Protein AF-X0RIQ5-F1 (afdb_monomer)

InterPro domains:
  IPR039564 Peptidase C39-like [PF13529] (37-129)

Solvent-accessible surface area (backbone atoms only — not comparable to full-atom values): 8517 Å² total; per-residue (Å²): 121,66,79,53,56,70,61,81,44,94,70,52,73,71,79,45,45,58,60,51,33,64,66,40,68,46,47,91,86,70,82,58,66,57,70,68,46,50,50,50,46,56,41,52,51,21,58,76,69,62,41,34,51,73,45,80,35,72,71,71,50,70,66,59,53,50,53,43,27,72,74,70,18,35,34,39,42,42,28,58,39,76,57,94,91,42,80,39,86,38,73,38,40,39,66,34,58,43,96,85,62,56,31,36,32,31,42,67,88,87,53,92,83,57,69,71,40,78,41,46,42,71,62,50,48,54,43,49,52,42,34,66,75,51,68,94,79,43,46,30,40,41,32,39,74,53,132

Sequence (147 aa):
MNILKWSGGRLSHDDMRDPLTDMCDCTYESGGTFHNDFDKVLRKFGDHYGAYTVRRVTRPTLSQIEEHLRAGGALVLNYHWDYKGKEDRHYSVVVGISDSGRSFRVVNGRRRGSAAKWISREMFKRWEQRFQRTDKSHKAWFITYKE

Organism: NCBI:txid412755

Foldseek 3Di:
DVLVVVQVDPQAPVNCVVVLCVQQVADPVPQGGAPVSVVVSVQCVCVVSVWKHKDKDFLDDPVNVQVLQVLQKKKKWWFWDDDPNDTDIAIKIWGHADPVNQWTFIDHDDDRPRHTDIDGPVVVVVRSVRSVVDDRRTIMIIMGTDD

Secondary structure (DSSP, 8-state):
--TTTSSS----HHHHHHHHHHHTT--TTTTS--HHHHHHHHHHHHHHTT-EEEEEEES--HHHHHHHHHTT-EEEEEEEEEETTEEEEEEEEEEEE-TTSSEEEEE--SSTT---EEEEHHHHHHHHHHHHTS-TT-EEEEEEE--

Structure (mmCIF, N/CA/C/O backbone):
data_AF-X0RIQ5-F1
#
_entry.id   AF-X0RIQ5-F1
#
loop_
_atom_site.group_PDB
_atom_site.id
_atom_site.type_symbol
_atom_site.label_atom_id
_atom_site.label_alt_id
_atom_site.label_comp_id
_atom_site.label_asym_id
_atom_site.label_entity_id
_atom_site.label_seq_id
_atom_site.pdbx_PDB_ins_code
_atom_site.Cartn_x
_atom_site.Cartn_y
_atom_site.Cartn_z
_atom_site.occupancy
_atom_site.B_iso_or_equiv
_atom_site.auth_seq_id
_atom_site.auth_comp_id
_atom_site.auth_asym_id
_atom_site.auth_atom_id
_atom_site.pdbx_PDB_model_num
ATOM 1 N N . MET A 1 1 ? 0.730 -10.423 -4.286 1.00 39.41 1 MET A N 1
ATOM 2 C CA . MET A 1 1 ? 0.462 -11.844 -3.967 1.00 39.41 1 MET A CA 1
ATOM 3 C C . MET A 1 1 ? -0.445 -12.104 -2.757 1.00 39.41 1 MET A C 1
ATOM 5 O O . MET A 1 1 ? -1.082 -13.143 -2.753 1.00 39.41 1 MET A O 1
ATOM 9 N N . ASN A 1 2 ? -0.579 -11.206 -1.764 1.00 36.41 2 ASN A N 1
ATOM 10 C CA . ASN A 1 2 ? -1.606 -11.371 -0.707 1.00 36.41 2 ASN A CA 1
ATOM 11 C C . ASN A 1 2 ? -2.991 -10.800 -1.073 1.00 36.41 2 ASN A C 1
ATOM 13 O O . ASN A 1 2 ? -3.979 -11.340 -0.606 1.00 36.41 2 ASN A O 1
ATOM 17 N N . ILE A 1 3 ? -3.076 -9.814 -1.976 1.00 39.44 3 ILE A N 1
ATOM 18 C CA . ILE A 1 3 ? -4.352 -9.323 -2.548 1.00 39.44 3 ILE A CA 1
ATOM 19 C C . ILE A 1 3 ? -5.153 -10.425 -3.266 1.00 39.44 3 ILE A C 1
ATOM 21 O O . ILE A 1 3 ? -6.371 -10.366 -3.300 1.00 39.44 3 ILE A O 1
ATOM 25 N N . LEU A 1 4 ? -4.478 -11.471 -3.755 1.00 38.56 4 LEU A N 1
ATOM 26 C CA . LEU A 1 4 ? -5.089 -12.614 -4.452 1.00 38.56 4 LEU A CA 1
ATOM 27 C C . LEU A 1 4 ? -5.443 -13.778 -3.527 1.00 38.56 4 LEU A C 1
ATOM 29 O O . LEU A 1 4 ? -6.260 -14.617 -3.868 1.00 38.56 4 LEU A O 1
ATOM 33 N N . LYS A 1 5 ? -4.855 -13.815 -2.327 1.00 35.69 5 LYS A N 1
ATOM 34 C CA . LYS A 1 5 ? -5.288 -14.730 -1.264 1.00 35.69 5 LYS A CA 1
ATOM 35 C C . LYS A 1 5 ? -6.597 -14.281 -0.614 1.00 35.69 5 LYS A C 1
ATOM 37 O O . LYS A 1 5 ? -7.205 -15.065 0.102 1.00 35.69 5 LYS A O 1
ATOM 42 N N . TRP A 1 6 ? -6.992 -13.024 -0.812 1.00 39.25 6 TRP A N 1
ATOM 43 C CA . TRP A 1 6 ? -8.197 -12.440 -0.224 1.00 39.25 6 TRP A CA 1
ATOM 44 C C . TRP A 1 6 ? -9.461 -12.699 -1.054 1.00 39.25 6 TRP A C 1
ATOM 46 O O . TRP A 1 6 ? -10.550 -12.493 -0.543 1.00 39.25 6 TRP A O 1
ATOM 56 N N . SER A 1 7 ? -9.335 -13.226 -2.279 1.00 40.97 7 SER A N 1
ATOM 57 C CA . SER A 1 7 ? -10.460 -13.563 -3.162 1.00 40.97 7 SER A CA 1
ATOM 58 C C . SER A 1 7 ? -10.972 -15.001 -3.037 1.00 40.97 7 SER A C 1
ATOM 60 O O . SER A 1 7 ? -11.508 -15.549 -3.995 1.00 40.97 7 SER A O 1
ATOM 62 N N . GLY A 1 8 ? -10.735 -15.673 -1.904 1.00 30.92 8 GLY A N 1
ATOM 63 C CA . GLY A 1 8 ? -11.190 -17.053 -1.659 1.00 30.92 8 GLY A CA 1
ATOM 64 C C . GLY A 1 8 ? -10.514 -18.148 -2.506 1.00 30.92 8 GLY A C 1
ATOM 65 O O . GLY A 1 8 ? -10.658 -19.329 -2.206 1.00 30.92 8 GLY A O 1
ATOM 66 N N . GLY A 1 9 ? -9.726 -17.786 -3.522 1.00 34.00 9 GLY A N 1
ATOM 67 C CA . GLY A 1 9 ? -8.964 -18.711 -4.356 1.00 34.00 9 GLY A CA 1
ATOM 68 C C . GLY A 1 9 ? -7.587 -19.020 -3.770 1.00 34.00 9 GLY A C 1
ATOM 69 O O . GLY A 1 9 ? -6.805 -18.123 -3.445 1.00 34.00 9 GLY A O 1
ATOM 70 N N . ARG A 1 10 ? -7.238 -20.304 -3.660 1.00 32.50 10 ARG A N 1
ATOM 71 C CA . ARG A 1 10 ? -5.887 -20.737 -3.278 1.00 32.50 10 ARG A CA 1
ATOM 72 C C . ARG A 1 10 ? -4.953 -20.619 -4.491 1.00 32.50 10 ARG A C 1
ATOM 74 O O . ARG A 1 10 ? -4.603 -21.621 -5.092 1.00 32.50 10 ARG A O 1
ATOM 81 N N . LEU A 1 11 ? -4.565 -19.397 -4.853 1.00 39.06 11 LEU A N 1
ATOM 82 C CA . LEU A 1 11 ? -3.596 -19.148 -5.927 1.00 39.06 11 LEU A CA 1
ATOM 83 C C . LEU A 1 11 ? -2.172 -19.225 -5.362 1.00 39.06 11 LEU A C 1
ATOM 85 O O . LEU A 1 11 ? -1.821 -18.496 -4.422 1.00 39.06 11 LEU A O 1
ATOM 89 N N . SER A 1 12 ? -1.360 -20.149 -5.877 1.00 37.72 12 SER A N 1
ATOM 90 C CA . SER A 1 12 ? 0.031 -20.290 -5.456 1.00 37.72 12 SER A CA 1
ATOM 91 C C . SER A 1 12 ? 0.897 -19.182 -6.070 1.00 37.72 12 SER A C 1
ATOM 93 O O . SER A 1 12 ? 0.503 -18.480 -6.998 1.00 37.72 12 SER A O 1
ATOM 95 N N . HIS A 1 13 ? 2.097 -18.986 -5.518 1.00 41.16 13 HIS A N 1
ATOM 96 C CA . HIS A 1 13 ? 3.086 -18.066 -6.091 1.00 41.16 13 HIS A CA 1
ATOM 97 C C . HIS A 1 13 ? 3.394 -18.397 -7.556 1.00 41.16 13 HIS A C 1
ATOM 99 O O . HIS A 1 13 ? 3.618 -17.490 -8.349 1.00 41.16 13 HIS A O 1
ATOM 105 N N . ASP A 1 14 ? 3.420 -19.684 -7.892 1.00 42.59 14 ASP A N 1
ATOM 106 C CA . ASP A 1 14 ? 3.894 -20.167 -9.185 1.00 42.59 14 ASP A CA 1
ATOM 107 C C . ASP A 1 14 ? 2.824 -19.968 -10.264 1.00 42.59 14 ASP A C 1
ATOM 109 O O . ASP A 1 14 ? 3.158 -19.518 -11.352 1.00 42.59 14 ASP A O 1
ATOM 113 N N . ASP A 1 15 ? 1.543 -20.126 -9.910 1.00 40.50 15 ASP A N 1
ATOM 114 C CA . ASP A 1 15 ? 0.398 -19.864 -10.806 1.00 40.50 15 ASP A CA 1
ATOM 115 C C . ASP A 1 15 ? 0.303 -18.393 -11.236 1.00 40.50 15 ASP A C 1
ATOM 117 O O . ASP A 1 15 ? -0.374 -18.042 -12.196 1.00 40.50 15 ASP A O 1
ATOM 121 N N . MET A 1 16 ? 0.951 -17.515 -10.472 1.00 46.75 16 MET A N 1
ATOM 122 C CA . MET A 1 16 ? 0.820 -16.069 -10.563 1.00 46.75 16 MET A CA 1
ATOM 123 C C . MET A 1 16 ? 2.087 -15.377 -11.037 1.00 46.75 16 MET A C 1
ATOM 125 O O . MET A 1 16 ? 1.999 -14.280 -11.585 1.00 46.75 16 MET A O 1
ATOM 129 N N . ARG A 1 17 ? 3.257 -15.973 -10.791 1.00 46.88 17 ARG A N 1
ATOM 130 C CA . ARG A 1 17 ? 4.547 -15.381 -11.145 1.00 46.88 17 ARG A CA 1
ATOM 131 C C . ARG A 1 17 ? 4.647 -15.218 -12.651 1.00 46.88 17 ARG A C 1
ATOM 133 O O . ARG A 1 17 ? 4.889 -14.107 -13.091 1.00 46.88 17 ARG A O 1
ATOM 140 N N . ASP A 1 18 ? 4.419 -16.284 -13.406 1.00 48.22 18 ASP A N 1
A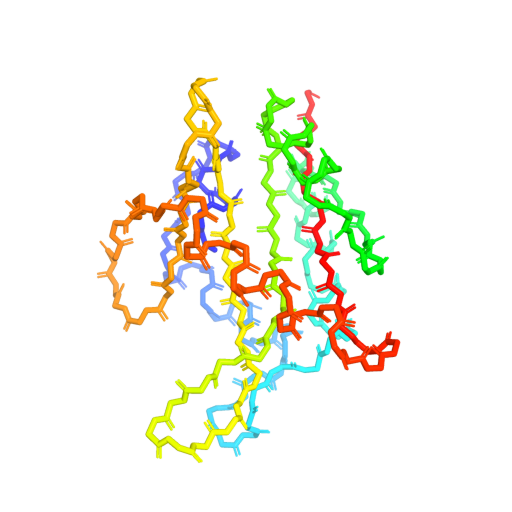TOM 141 C CA . ASP A 1 18 ? 4.663 -16.273 -14.847 1.00 48.22 18 ASP A CA 1
ATOM 142 C C . ASP A 1 18 ? 3.649 -15.363 -15.576 1.00 48.22 18 ASP A C 1
ATOM 144 O O . ASP A 1 18 ? 4.091 -14.459 -16.279 1.00 48.22 18 ASP A O 1
ATOM 148 N N . PRO A 1 19 ? 2.329 -15.397 -15.280 1.00 49.28 19 PRO A N 1
ATOM 149 C CA . PRO A 1 19 ? 1.390 -14.429 -15.852 1.00 49.28 19 PRO A CA 1
ATOM 150 C C . PRO A 1 19 ? 1.672 -12.977 -15.451 1.00 49.28 19 PRO A C 1
ATOM 152 O O . PRO A 1 19 ? 1.500 -12.078 -16.267 1.00 49.28 19 PRO A O 1
ATOM 155 N N . LEU A 1 20 ? 2.076 -12.701 -14.202 1.00 48.66 20 LEU A N 1
ATOM 156 C CA . LEU A 1 20 ? 2.409 -11.332 -13.785 1.00 48.66 20 LEU A CA 1
ATOM 157 C C . LEU A 1 20 ? 3.724 -10.851 -14.396 1.00 48.66 20 LEU A C 1
ATOM 159 O O . LEU A 1 20 ? 3.816 -9.676 -14.726 1.00 48.66 20 LEU A O 1
ATOM 163 N N . THR A 1 21 ? 4.720 -11.722 -14.533 1.00 50.06 21 THR A N 1
ATOM 164 C CA . THR A 1 21 ? 5.992 -11.412 -15.190 1.00 50.06 21 THR A CA 1
ATOM 165 C C . THR A 1 21 ? 5.775 -11.138 -16.675 1.00 50.06 21 THR A C 1
ATOM 167 O O . THR A 1 21 ? 6.237 -10.103 -17.151 1.00 50.06 21 THR A O 1
ATOM 170 N N . ASP A 1 22 ? 4.997 -11.978 -17.359 1.00 51.47 22 ASP A N 1
ATOM 171 C CA . ASP A 1 22 ? 4.666 -11.823 -18.779 1.00 51.47 22 ASP A CA 1
ATOM 172 C C . ASP A 1 22 ? 3.810 -10.576 -19.027 1.00 51.47 22 ASP A C 1
ATOM 174 O O . ASP A 1 22 ? 4.068 -9.800 -19.944 1.00 51.47 22 ASP A O 1
ATOM 178 N N . MET A 1 23 ? 2.799 -10.324 -18.187 1.00 50.44 23 MET A N 1
ATOM 179 C CA . MET A 1 23 ? 1.939 -9.145 -18.338 1.00 50.44 23 MET A CA 1
ATOM 180 C C . MET A 1 23 ? 2.637 -7.828 -17.967 1.00 50.44 23 MET A C 1
ATOM 182 O O . MET A 1 23 ? 2.222 -6.774 -18.450 1.00 50.44 23 MET A O 1
ATOM 186 N N . CYS A 1 24 ? 3.646 -7.868 -17.094 1.00 42.06 24 CYS A N 1
ATOM 187 C CA . CYS A 1 24 ? 4.433 -6.699 -16.692 1.00 42.06 24 CYS A CA 1
ATOM 188 C C . CYS A 1 24 ? 5.709 -6.503 -17.530 1.00 42.06 24 CYS A C 1
ATOM 190 O O . CYS A 1 24 ? 6.452 -5.574 -17.218 1.00 42.06 24 CYS A O 1
ATOM 192 N N . ASP A 1 25 ? 5.980 -7.370 -18.517 1.00 50.41 25 ASP A N 1
ATOM 193 C CA . ASP A 1 25 ? 7.243 -7.432 -19.277 1.00 50.41 25 ASP A CA 1
ATOM 194 C C . ASP A 1 25 ? 8.484 -7.326 -18.367 1.00 50.41 25 ASP A C 1
ATOM 196 O O . ASP A 1 25 ? 9.405 -6.525 -18.545 1.00 50.41 25 ASP A O 1
ATOM 200 N N . CYS A 1 26 ? 8.444 -8.074 -17.264 1.00 44.88 26 CYS A N 1
ATOM 201 C CA . CYS A 1 26 ? 9.346 -7.859 -16.145 1.00 44.88 26 CYS A CA 1
ATOM 202 C C . CYS A 1 26 ? 10.575 -8.768 -16.264 1.00 44.88 26 CYS A C 1
ATOM 204 O O . CYS A 1 26 ? 10.629 -9.829 -15.643 1.00 44.88 26 CYS A O 1
ATOM 206 N N . THR A 1 27 ? 11.595 -8.368 -17.023 1.00 46.09 27 THR A N 1
ATOM 207 C CA . THR A 1 27 ? 12.893 -9.057 -16.970 1.00 46.09 27 THR A CA 1
ATOM 208 C C . THR A 1 27 ? 13.684 -8.597 -15.740 1.00 46.09 27 THR A C 1
ATOM 210 O O . THR A 1 27 ? 13.692 -7.426 -15.367 1.00 46.09 27 THR A O 1
ATOM 213 N N . TYR A 1 28 ? 14.364 -9.523 -15.054 1.00 41.59 28 TYR A N 1
ATOM 214 C CA . TYR A 1 28 ? 15.234 -9.176 -13.915 1.00 41.59 28 TYR A CA 1
ATOM 215 C C . TYR A 1 28 ? 16.367 -8.212 -14.332 1.00 41.59 28 TYR A C 1
ATOM 217 O O . TYR A 1 28 ? 16.921 -7.492 -13.505 1.00 41.59 28 TYR A O 1
ATOM 225 N N . GLU A 1 29 ? 16.668 -8.171 -15.631 1.00 41.47 29 GLU A N 1
ATOM 226 C CA . GLU A 1 29 ? 17.681 -7.329 -16.262 1.00 41.47 29 GLU A CA 1
ATOM 227 C C . GLU A 1 29 ? 17.186 -5.904 -16.594 1.00 41.47 29 GLU A C 1
ATOM 229 O O . GLU A 1 29 ? 18.017 -5.017 -16.774 1.00 41.47 29 GLU A O 1
ATOM 234 N N . SER A 1 30 ? 15.870 -5.633 -16.614 1.00 46.97 30 SER A N 1
ATOM 235 C CA . SER A 1 30 ? 15.310 -4.328 -17.025 1.00 46.97 30 SER A CA 1
ATOM 236 C C . SER A 1 30 ? 15.102 -3.305 -15.898 1.00 46.97 30 SER A C 1
ATOM 238 O O . SER A 1 30 ? 14.693 -2.174 -16.160 1.00 46.97 30 SER A O 1
ATOM 240 N N . GLY A 1 31 ? 15.414 -3.642 -14.641 1.00 53.78 31 GLY A N 1
ATOM 241 C CA . GLY A 1 31 ? 15.353 -2.680 -13.528 1.00 53.78 31 GLY A CA 1
ATOM 242 C C . GLY A 1 31 ? 13.958 -2.464 -12.918 1.00 53.78 31 GLY A C 1
ATOM 243 O O . GLY A 1 31 ? 13.738 -1.466 -12.231 1.00 53.78 31 GLY A O 1
ATOM 244 N N . GLY A 1 32 ? 13.025 -3.402 -13.116 1.00 60.75 32 GLY A N 1
ATOM 245 C CA . GLY A 1 32 ? 11.697 -3.407 -12.487 1.00 60.75 32 GLY A CA 1
ATOM 246 C C . GLY A 1 32 ? 10.548 -3.141 -13.465 1.00 60.75 32 GLY A C 1
ATOM 247 O O . GLY A 1 32 ? 10.705 -3.275 -14.670 1.00 60.75 32 GLY A O 1
ATOM 248 N N . THR A 1 33 ? 9.367 -2.784 -12.947 1.00 64.62 33 THR A N 1
ATOM 249 C CA . THR A 1 33 ? 8.157 -2.525 -13.756 1.00 64.62 33 THR A CA 1
ATOM 250 C C . THR A 1 33 ? 7.791 -1.042 -13.750 1.00 64.62 33 THR A C 1
ATOM 252 O O . THR A 1 33 ? 7.756 -0.399 -12.691 1.00 64.62 33 THR A O 1
ATOM 255 N N . PHE A 1 34 ? 7.435 -0.496 -14.916 1.00 68.88 34 PHE A N 1
ATOM 256 C CA . PHE A 1 34 ? 6.882 0.853 -15.020 1.00 68.88 34 PHE A CA 1
ATOM 257 C C . PHE A 1 34 ? 5.524 0.970 -14.310 1.00 68.88 34 PHE A C 1
ATOM 259 O O . PHE A 1 34 ? 4.691 0.066 -14.331 1.00 68.88 34 PHE A O 1
ATOM 266 N N . HIS A 1 35 ? 5.247 2.137 -13.718 1.00 69.69 35 HIS A N 1
ATOM 267 C CA . HIS A 1 35 ? 4.006 2.381 -12.960 1.00 69.69 35 HIS A CA 1
ATOM 268 C C . HIS A 1 35 ? 2.737 2.173 -13.782 1.00 69.69 35 HIS A C 1
ATOM 270 O O . HIS A 1 35 ? 1.711 1.762 -13.243 1.00 69.69 35 HIS A O 1
ATOM 276 N N . ASN A 1 36 ? 2.786 2.531 -15.065 1.00 70.31 36 ASN A N 1
ATOM 277 C CA . ASN A 1 36 ? 1.633 2.424 -15.948 1.00 70.31 36 ASN A CA 1
ATOM 278 C C . ASN A 1 36 ? 1.314 0.963 -16.256 1.00 70.31 36 ASN A C 1
ATOM 280 O O . ASN A 1 36 ? 0.141 0.603 -16.255 1.00 70.31 36 ASN A O 1
ATOM 284 N N . ASP A 1 37 ? 2.328 0.126 -16.455 1.00 70.75 37 ASP A N 1
ATOM 285 C CA . ASP A 1 37 ? 2.118 -1.293 -16.735 1.00 70.75 37 ASP A CA 1
ATOM 286 C C . ASP A 1 37 ? 1.703 -2.032 -15.467 1.00 70.75 37 ASP A C 1
ATOM 288 O O . ASP A 1 37 ? 0.716 -2.762 -15.485 1.00 70.75 37 ASP A O 1
ATOM 292 N N . PHE A 1 38 ? 2.300 -1.693 -14.322 1.00 74.38 38 PHE A N 1
ATOM 293 C CA . PHE A 1 38 ? 1.838 -2.187 -13.027 1.00 74.38 38 PHE A CA 1
ATOM 294 C C . PHE A 1 38 ? 0.354 -1.862 -12.756 1.00 74.38 38 PHE A C 1
ATOM 296 O O . PHE A 1 38 ? -0.405 -2.733 -12.332 1.00 74.38 38 PHE A O 1
ATOM 303 N N . ASP A 1 39 ? -0.092 -0.629 -13.036 1.00 78.00 39 ASP A N 1
ATOM 304 C CA . ASP A 1 39 ? -1.504 -0.239 -12.893 1.00 78.00 39 ASP A CA 1
ATOM 305 C C . ASP A 1 39 ? -2.425 -1.014 -13.845 1.00 78.00 39 ASP A C 1
ATOM 307 O O . ASP A 1 39 ? -3.475 -1.496 -13.414 1.00 78.00 39 ASP A O 1
ATOM 311 N N . LYS A 1 40 ? -2.037 -1.161 -15.121 1.00 78.38 40 LYS A N 1
ATOM 312 C CA . LYS A 1 40 ? -2.805 -1.938 -16.107 1.00 78.38 40 LYS A CA 1
ATOM 313 C C . LYS A 1 40 ? -2.968 -3.384 -15.653 1.00 78.38 40 LYS A C 1
ATOM 315 O O . LYS A 1 40 ? -4.081 -3.901 -15.685 1.00 78.38 40 LYS A O 1
ATOM 320 N N . VAL A 1 41 ? -1.885 -4.016 -15.201 1.00 78.06 41 VAL A N 1
ATOM 321 C CA . VAL A 1 41 ? -1.902 -5.414 -14.759 1.00 78.06 41 VAL A CA 1
ATOM 322 C C . VAL A 1 41 ? -2.755 -5.583 -13.510 1.00 78.06 41 VAL A C 1
ATOM 324 O O . VAL A 1 41 ? -3.621 -6.453 -13.487 1.00 78.06 41 VAL A O 1
ATOM 327 N N . LEU A 1 42 ? -2.596 -4.718 -12.503 1.00 77.94 42 LEU A N 1
ATOM 328 C CA . LEU A 1 42 ? -3.422 -4.753 -11.292 1.00 77.94 42 LEU A CA 1
ATOM 329 C C . LEU A 1 42 ? -4.921 -4.667 -11.601 1.00 77.94 42 LEU A C 1
ATOM 331 O O . LEU A 1 42 ? -5.700 -5.425 -11.020 1.00 77.94 42 LEU A O 1
ATOM 335 N N . ARG A 1 43 ? -5.312 -3.754 -12.501 1.00 81.06 43 ARG A N 1
ATOM 336 C CA . ARG A 1 43 ? -6.705 -3.572 -12.938 1.00 81.06 43 ARG A CA 1
ATOM 337 C C . ARG A 1 43 ? -7.210 -4.773 -13.721 1.00 81.06 43 ARG A C 1
ATOM 339 O O . ARG A 1 43 ? -8.211 -5.354 -13.326 1.00 81.06 43 ARG A O 1
ATOM 346 N N . LYS A 1 44 ? -6.475 -5.190 -14.758 1.00 79.88 44 LYS A N 1
ATOM 347 C CA . LYS A 1 44 ? -6.826 -6.344 -15.596 1.00 79.88 44 LYS A CA 1
ATOM 348 C C . LYS A 1 44 ? -7.024 -7.597 -14.751 1.00 79.88 44 LYS A C 1
ATOM 350 O O . LYS A 1 44 ? -7.948 -8.356 -15.002 1.00 79.88 44 LYS A O 1
ATOM 355 N N . PHE A 1 45 ? -6.194 -7.785 -13.730 1.00 77.00 45 PHE A N 1
ATOM 356 C CA . PHE A 1 45 ? -6.330 -8.898 -12.805 1.00 77.00 45 PHE A CA 1
ATOM 357 C C . PHE A 1 45 ? -7.582 -8.759 -11.921 1.00 77.00 45 PHE A C 1
ATOM 359 O O . PHE A 1 45 ? -8.365 -9.694 -11.813 1.00 77.00 45 PHE A O 1
ATOM 366 N N . GLY A 1 46 ? -7.840 -7.583 -11.345 1.00 77.75 46 GLY A N 1
ATOM 367 C CA . GLY A 1 46 ? -9.068 -7.346 -10.573 1.00 77.75 46 GLY A CA 1
ATOM 368 C C . GLY A 1 46 ? -10.347 -7.566 -11.387 1.00 77.75 46 GLY A C 1
ATOM 369 O O . GLY A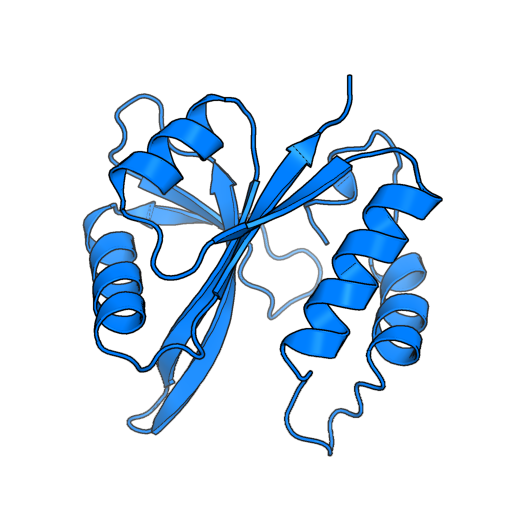 1 46 ? -11.309 -8.139 -10.876 1.00 77.75 46 GLY A O 1
ATOM 370 N N . ASP A 1 47 ? -10.331 -7.166 -12.659 1.00 78.38 47 ASP A N 1
ATOM 371 C CA . ASP A 1 47 ? -11.453 -7.320 -13.584 1.00 78.38 47 ASP A CA 1
ATOM 372 C C . ASP A 1 47 ? -11.614 -8.766 -14.066 1.00 78.38 47 ASP A C 1
ATOM 374 O O . ASP A 1 47 ? -12.725 -9.286 -14.039 1.00 78.38 47 ASP A O 1
ATOM 378 N N . HIS A 1 48 ? -10.521 -9.444 -14.437 1.00 74.75 48 HIS A N 1
ATOM 379 C CA . HIS A 1 48 ? -10.557 -10.830 -14.917 1.00 74.75 48 HIS A CA 1
ATOM 380 C C . HIS A 1 48 ? -11.138 -11.795 -13.878 1.00 74.75 48 HIS A C 1
ATOM 382 O O . HIS A 1 48 ? -11.909 -12.681 -14.230 1.00 74.75 48 HIS A O 1
ATOM 388 N N . TYR A 1 49 ? -10.797 -11.608 -12.601 1.00 72.75 49 TYR A N 1
ATOM 389 C CA . TYR A 1 49 ? -11.300 -12.452 -11.515 1.00 72.75 49 TYR A CA 1
ATOM 390 C C . TYR A 1 49 ? -12.563 -11.896 -10.848 1.00 72.75 49 TYR A C 1
ATOM 392 O O . TYR A 1 49 ? -13.060 -12.506 -9.907 1.00 72.75 49 TYR A O 1
ATOM 400 N N . GLY A 1 50 ? -13.054 -10.722 -11.268 1.00 74.94 50 GLY A N 1
ATOM 401 C CA . GLY A 1 50 ? -14.204 -10.060 -10.644 1.00 74.94 50 GLY A CA 1
ATOM 402 C C . GLY A 1 50 ? -14.025 -9.738 -9.153 1.00 74.94 50 GLY A C 1
ATOM 403 O O . GLY A 1 50 ? -15.003 -9.453 -8.477 1.00 74.94 50 GLY A O 1
ATOM 404 N N . ALA A 1 51 ? -12.798 -9.775 -8.630 1.00 77.44 51 ALA A N 1
ATOM 405 C CA . ALA A 1 51 ? -12.551 -9.877 -7.192 1.00 77.44 51 ALA A CA 1
ATOM 406 C C . ALA A 1 51 ? -12.389 -8.523 -6.484 1.00 77.44 51 ALA A C 1
ATOM 408 O O . ALA A 1 51 ? -12.678 -8.394 -5.299 1.00 77.44 51 ALA A O 1
ATOM 409 N N . TYR A 1 52 ? -11.871 -7.503 -7.173 1.00 82.88 52 TYR A N 1
ATOM 410 C CA . TYR A 1 52 ? -11.564 -6.216 -6.545 1.00 82.88 52 TYR A CA 1
ATOM 411 C C . TYR A 1 52 ? -11.559 -5.059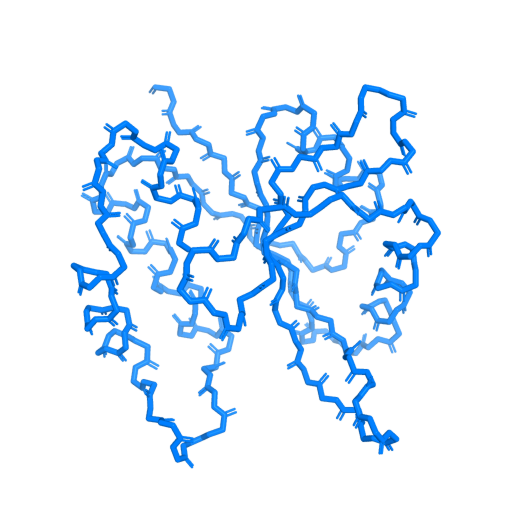 -7.546 1.00 82.88 52 TYR A C 1
ATOM 413 O O . TYR A 1 52 ? -11.515 -5.245 -8.761 1.00 82.88 52 TYR A O 1
ATOM 421 N N . THR A 1 53 ? -11.594 -3.835 -7.024 1.00 86.94 53 THR A N 1
ATOM 422 C CA . THR A 1 53 ? -11.364 -2.593 -7.771 1.00 86.94 53 THR A CA 1
ATOM 423 C C . THR A 1 53 ? -10.034 -1.965 -7.369 1.00 86.94 53 THR A C 1
ATOM 425 O O . THR A 1 53 ? -9.534 -2.181 -6.264 1.00 86.94 53 THR A O 1
ATOM 428 N N . VAL A 1 54 ? -9.450 -1.178 -8.278 1.00 88.12 54 VAL A N 1
ATOM 429 C CA . VAL A 1 54 ? -8.189 -0.464 -8.043 1.00 88.12 54 VAL A CA 1
ATOM 430 C C . VAL A 1 54 ? -8.380 1.027 -8.295 1.00 88.12 54 VAL A C 1
ATOM 432 O O . VAL A 1 54 ? -8.692 1.461 -9.410 1.00 88.12 54 VAL A O 1
ATOM 435 N N . ARG A 1 55 ? -8.119 1.845 -7.278 1.00 90.25 55 ARG A N 1
ATOM 436 C CA . ARG A 1 55 ? -8.131 3.307 -7.355 1.00 90.25 55 ARG A CA 1
ATOM 437 C C . ARG A 1 55 ? -6.722 3.848 -7.158 1.00 90.25 55 ARG A C 1
ATOM 439 O O . ARG A 1 55 ? -6.081 3.594 -6.143 1.00 90.25 55 ARG A O 1
ATOM 446 N N . ARG A 1 56 ? -6.231 4.618 -8.131 1.00 88.94 56 ARG A N 1
ATOM 447 C CA . ARG A 1 56 ? -4.952 5.324 -7.992 1.00 88.94 56 ARG A CA 1
ATOM 448 C C . ARG A 1 56 ? -5.146 6.571 -7.144 1.00 88.94 56 ARG A C 1
ATOM 450 O O . ARG A 1 56 ? -6.067 7.344 -7.397 1.00 88.94 56 ARG A O 1
ATOM 457 N N . VAL A 1 57 ? -4.257 6.773 -6.182 1.00 87.44 57 VAL A N 1
ATOM 458 C CA . VAL A 1 57 ? -4.225 7.964 -5.335 1.00 87.44 57 VAL A CA 1
ATOM 459 C C . VAL A 1 57 ? -2.833 8.568 -5.412 1.00 87.44 57 VAL A C 1
ATOM 461 O O . VAL A 1 57 ? -1.835 7.917 -5.099 1.00 87.44 57 VAL A O 1
ATOM 464 N N . THR A 1 58 ? -2.773 9.818 -5.857 1.00 84.62 58 THR A N 1
ATOM 465 C CA . THR A 1 58 ? -1.539 10.603 -5.850 1.00 84.62 58 THR A CA 1
ATOM 466 C C . THR A 1 58 ? -1.436 11.268 -4.486 1.00 84.62 58 THR A C 1
ATOM 468 O O . THR A 1 58 ? -2.358 11.984 -4.108 1.00 84.62 58 THR A O 1
ATOM 471 N N . ARG A 1 59 ? -0.343 11.028 -3.752 1.00 81.19 59 ARG A N 1
ATOM 472 C CA . ARG A 1 59 ? -0.103 11.627 -2.421 1.00 81.19 59 ARG A CA 1
ATOM 473 C C . ARG A 1 59 ? -1.223 11.370 -1.408 1.00 81.19 59 ARG A C 1
ATOM 475 O O . ARG A 1 59 ? -1.742 12.328 -0.839 1.00 81.19 59 ARG A O 1
ATOM 482 N N . PRO A 1 60 ? -1.581 10.098 -1.141 1.00 86.31 60 PRO A N 1
ATOM 483 C CA . PRO A 1 60 ? -2.539 9.806 -0.084 1.00 86.31 60 PRO A CA 1
ATOM 484 C C . PRO A 1 60 ? -2.024 10.338 1.259 1.00 86.31 60 PRO A C 1
ATOM 486 O O . PRO A 1 60 ? -0.847 10.173 1.590 1.00 86.31 60 PRO A O 1
ATOM 489 N N . THR A 1 61 ? -2.902 10.963 2.036 1.00 87.62 61 THR A N 1
ATOM 490 C CA . THR A 1 61 ? -2.593 11.311 3.426 1.00 87.62 61 THR A CA 1
ATOM 491 C C . THR A 1 61 ? -2.637 10.058 4.293 1.00 87.62 61 THR A C 1
ATOM 493 O O . THR A 1 61 ? -3.353 9.102 3.979 1.00 87.62 61 THR A O 1
ATOM 496 N N . LEU A 1 62 ? -1.929 10.063 5.426 1.00 88.69 62 LEU A N 1
ATOM 497 C CA . LEU A 1 62 ? -2.051 8.987 6.408 1.00 88.69 62 LEU A CA 1
ATOM 498 C C . LEU A 1 62 ? -3.517 8.713 6.786 1.00 88.69 62 LEU A C 1
ATOM 500 O O . LEU A 1 62 ? -3.921 7.558 6.819 1.00 88.69 62 LEU A O 1
ATOM 504 N N . SER A 1 63 ? -4.333 9.755 6.974 1.00 91.50 63 SER A N 1
ATOM 505 C CA . SER A 1 63 ? -5.764 9.612 7.284 1.00 91.50 63 SER A CA 1
ATOM 506 C C . SER A 1 63 ? -6.518 8.813 6.216 1.00 91.50 63 SER A C 1
ATOM 508 O O . SER A 1 63 ? -7.251 7.890 6.554 1.00 91.50 63 SER A O 1
ATOM 510 N N . GLN A 1 64 ? -6.299 9.115 4.930 1.00 93.12 64 GLN A N 1
ATOM 511 C CA . GLN A 1 64 ? -6.927 8.384 3.821 1.00 93.12 64 GLN A CA 1
ATOM 512 C C . GLN A 1 64 ? -6.477 6.920 3.767 1.00 93.12 64 GLN A C 1
ATOM 514 O O . GLN A 1 64 ? -7.268 6.035 3.449 1.00 93.12 64 GLN A O 1
ATOM 519 N N . ILE A 1 65 ? -5.200 6.657 4.061 1.00 92.31 65 ILE A N 1
ATOM 520 C CA . ILE A 1 65 ? -4.666 5.292 4.133 1.00 92.31 65 ILE A CA 1
ATOM 521 C C . ILE A 1 65 ? -5.343 4.524 5.271 1.00 92.31 65 ILE A C 1
ATOM 523 O O . ILE A 1 65 ? -5.774 3.391 5.073 1.00 92.31 65 ILE A O 1
ATOM 527 N N . GLU A 1 66 ? -5.431 5.125 6.456 1.00 93.81 66 GLU A N 1
ATOM 528 C CA . GLU A 1 66 ? -6.018 4.495 7.640 1.00 93.81 66 GLU A CA 1
ATOM 529 C C . GLU A 1 66 ? -7.505 4.201 7.442 1.00 93.81 66 GLU A C 1
ATOM 531 O O . GLU A 1 66 ? -7.938 3.087 7.725 1.00 93.81 66 GLU A O 1
ATOM 536 N N . GLU A 1 67 ? -8.263 5.158 6.908 1.00 95.25 67 GLU A N 1
ATOM 537 C CA . GLU A 1 67 ? -9.677 4.992 6.566 1.00 95.25 67 GLU A CA 1
ATOM 538 C C . GLU A 1 67 ? -9.887 3.810 5.611 1.00 95.25 67 GLU A C 1
ATOM 540 O O . GLU A 1 67 ? -10.668 2.904 5.898 1.00 95.25 67 GLU A O 1
ATOM 545 N N . HIS A 1 68 ? -9.118 3.759 4.519 1.00 94.31 68 HIS A N 1
ATOM 546 C CA . HIS A 1 68 ? -9.213 2.682 3.533 1.00 94.31 68 HIS A CA 1
ATOM 547 C C . HIS A 1 68 ? -8.872 1.308 4.118 1.00 94.31 68 HIS A C 1
ATOM 549 O O . HIS A 1 68 ? -9.557 0.326 3.840 1.00 94.31 68 HIS A O 1
ATOM 555 N N . LEU A 1 69 ? -7.833 1.226 4.954 1.00 90.88 69 LEU A N 1
ATOM 556 C CA . LEU A 1 69 ? -7.456 -0.021 5.626 1.00 90.88 69 LEU A CA 1
ATOM 557 C C . LEU A 1 69 ? -8.511 -0.471 6.645 1.00 90.88 69 LEU A C 1
ATOM 559 O O . LEU A 1 69 ? -8.756 -1.668 6.779 1.00 90.88 69 LEU A O 1
ATOM 563 N N . ARG A 1 70 ? -9.139 0.468 7.365 1.00 92.31 70 ARG A N 1
ATOM 564 C CA . ARG A 1 70 ? -10.213 0.167 8.326 1.00 92.31 70 ARG A CA 1
ATOM 565 C C . ARG A 1 70 ? -11.492 -0.302 7.646 1.00 92.31 70 ARG A C 1
ATOM 567 O O . ARG A 1 70 ? -12.186 -1.135 8.212 1.00 92.31 70 ARG A O 1
ATOM 574 N N . ALA A 1 71 ? -11.752 0.158 6.426 1.00 91.00 71 ALA A N 1
ATOM 575 C CA . ALA A 1 71 ? -12.835 -0.340 5.583 1.00 91.00 71 ALA A CA 1
ATOM 576 C C . ALA A 1 71 ? -12.562 -1.743 4.989 1.00 91.00 71 ALA A C 1
ATOM 578 O O . ALA A 1 71 ? -13.296 -2.193 4.116 1.00 91.00 71 ALA A O 1
ATOM 579 N N . GLY A 1 72 ? -11.493 -2.431 5.412 1.00 86.56 72 GLY A N 1
ATOM 580 C CA . GLY A 1 72 ? -11.123 -3.756 4.903 1.00 86.56 72 GLY A CA 1
ATOM 581 C C . GLY A 1 72 ? -10.339 -3.728 3.588 1.00 86.56 72 GLY A C 1
ATOM 582 O O . GLY A 1 72 ? -10.059 -4.776 3.007 1.00 86.56 72 GLY A O 1
ATOM 583 N N . GLY A 1 73 ? -9.956 -2.543 3.112 1.00 87.81 73 GLY A N 1
ATOM 584 C CA . GLY A 1 73 ? -9.144 -2.388 1.916 1.00 87.81 73 GLY A CA 1
ATOM 585 C C . GLY A 1 73 ? -7.683 -2.807 2.112 1.00 87.81 73 GLY A C 1
ATOM 586 O O . GLY A 1 73 ? -7.157 -2.905 3.221 1.00 87.81 73 GLY A O 1
ATOM 587 N N . ALA A 1 74 ? -6.987 -2.998 0.995 1.00 90.62 74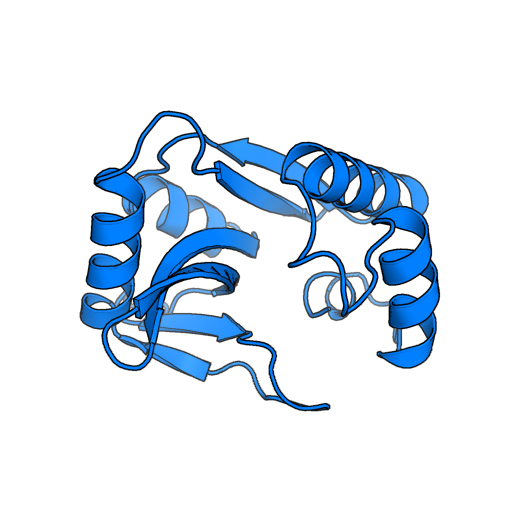 ALA A N 1
ATOM 588 C CA . ALA A 1 74 ? -5.531 -3.113 0.935 1.00 90.62 74 ALA A CA 1
ATOM 589 C C . ALA A 1 74 ? -4.960 -1.998 0.055 1.00 90.62 74 ALA A C 1
ATOM 591 O O . ALA A 1 74 ? -5.685 -1.379 -0.722 1.00 90.62 74 ALA A O 1
ATOM 592 N N . LEU A 1 75 ? -3.656 -1.739 0.125 1.00 89.31 75 LEU A N 1
ATOM 593 C CA . LEU A 1 75 ? -3.013 -0.855 -0.841 1.00 89.31 75 LEU A CA 1
ATOM 594 C C . LEU A 1 75 ? -1.591 -1.276 -1.194 1.00 89.31 75 LEU A C 1
ATOM 596 O O . LEU A 1 75 ? -0.905 -1.943 -0.422 1.00 89.31 75 LEU A O 1
ATOM 600 N N . VAL A 1 76 ? -1.135 -0.834 -2.361 1.00 87.62 76 VAL A N 1
ATOM 601 C CA . VAL A 1 76 ? 0.281 -0.843 -2.736 1.00 87.62 76 VAL A CA 1
ATOM 602 C C . VAL A 1 76 ? 0.819 0.575 -2.595 1.00 87.62 76 VAL A C 1
ATOM 604 O O . VAL A 1 76 ? 0.296 1.496 -3.221 1.00 87.62 76 VAL A O 1
ATOM 607 N N . LEU A 1 77 ? 1.858 0.745 -1.781 1.00 83.94 77 LEU A N 1
ATOM 608 C CA . LEU A 1 77 ? 2.603 1.995 -1.644 1.00 83.94 77 LEU A CA 1
ATOM 609 C C . LEU A 1 77 ? 3.902 1.913 -2.429 1.00 83.94 77 LEU A C 1
ATOM 611 O O . LEU A 1 77 ? 4.701 1.010 -2.184 1.00 83.94 77 LEU A O 1
ATOM 615 N N . ASN A 1 78 ? 4.129 2.885 -3.309 1.00 79.44 78 ASN A N 1
ATOM 616 C CA . ASN A 1 78 ? 5.425 3.133 -3.924 1.00 79.44 78 ASN A CA 1
ATOM 617 C C . ASN A 1 78 ? 6.120 4.293 -3.205 1.00 79.44 78 ASN A C 1
ATOM 619 O O . ASN A 1 78 ? 5.573 5.385 -3.164 1.00 79.44 78 ASN A O 1
ATOM 623 N N . TYR A 1 79 ? 7.291 4.066 -2.623 1.00 77.31 79 TYR A N 1
ATOM 624 C CA . TYR A 1 79 ? 8.040 5.075 -1.868 1.00 77.31 79 TYR A CA 1
ATOM 625 C C . TYR A 1 79 ? 9.540 4.836 -2.015 1.00 77.31 79 TYR A C 1
ATOM 627 O O . TYR A 1 79 ? 9.969 3.728 -2.338 1.00 77.31 79 TYR A O 1
ATOM 635 N N . HIS A 1 80 ? 10.345 5.858 -1.739 1.00 74.38 80 HIS A N 1
ATOM 636 C CA . HIS A 1 80 ? 11.790 5.691 -1.735 1.00 74.38 80 HIS A CA 1
ATOM 637 C C . HIS A 1 80 ? 12.275 4.904 -0.515 1.00 74.38 80 HIS A C 1
ATOM 639 O O . HIS A 1 80 ? 11.935 5.180 0.644 1.00 74.38 80 HIS A O 1
ATOM 645 N N . TRP A 1 81 ? 13.107 3.912 -0.786 1.00 75.62 81 TRP A N 1
ATOM 646 C CA . TRP A 1 81 ? 13.784 3.094 0.194 1.00 75.62 81 TRP A CA 1
ATOM 647 C C . TRP A 1 81 ? 15.284 3.331 0.082 1.00 75.62 81 TRP A C 1
ATOM 649 O O . TRP A 1 81 ? 15.893 3.094 -0.955 1.00 75.62 81 TRP A O 1
ATOM 659 N N . ASP A 1 82 ? 15.880 3.789 1.176 1.00 70.25 82 ASP A N 1
ATOM 660 C CA . ASP A 1 82 ? 17.330 3.845 1.297 1.00 70.25 82 ASP A CA 1
ATOM 661 C C . ASP A 1 82 ? 17.854 2.444 1.627 1.00 70.25 82 ASP A C 1
ATOM 663 O O . ASP A 1 82 ? 17.565 1.885 2.694 1.00 70.25 82 ASP A O 1
ATOM 667 N N . TYR A 1 83 ? 18.603 1.867 0.691 1.00 67.31 83 TYR A N 1
ATOM 668 C CA . TYR A 1 83 ? 19.347 0.640 0.904 1.00 67.31 83 TYR A CA 1
ATOM 669 C C . TYR A 1 83 ? 20.834 0.893 0.678 1.00 67.31 83 TYR A C 1
ATOM 671 O O . TYR A 1 83 ? 21.278 1.127 -0.443 1.00 67.31 83 TYR A O 1
ATOM 679 N N . LYS A 1 84 ? 21.618 0.772 1.757 1.00 72.06 84 LYS A N 1
ATOM 680 C CA . LYS A 1 84 ? 23.081 0.942 1.742 1.00 72.06 84 LYS A CA 1
ATOM 681 C C . LYS A 1 84 ? 23.529 2.311 1.200 1.00 72.06 84 LYS A C 1
ATOM 683 O O . LYS A 1 84 ? 24.526 2.384 0.487 1.00 72.06 84 LYS A O 1
ATOM 688 N N . GLY A 1 85 ? 22.801 3.382 1.525 1.00 69.69 85 GLY A N 1
ATOM 689 C CA . GLY A 1 85 ? 23.144 4.742 1.105 1.00 69.69 85 GLY A CA 1
ATOM 690 C C . GLY A 1 85 ? 22.792 5.047 -0.350 1.00 69.69 85 GLY A C 1
ATOM 691 O O . GLY A 1 85 ? 23.219 6.072 -0.875 1.00 69.69 85 GLY A O 1
ATOM 692 N N . LYS A 1 86 ? 22.034 4.164 -1.015 1.00 69.12 86 LYS A N 1
ATOM 693 C CA . LYS A 1 86 ? 21.441 4.414 -2.328 1.00 69.12 86 LYS A CA 1
ATOM 694 C C . LYS A 1 86 ? 19.930 4.471 -2.179 1.00 69.12 86 LYS A C 1
ATOM 696 O O . LYS A 1 86 ? 19.313 3.561 -1.623 1.00 69.12 86 LYS A O 1
ATOM 701 N N . GLU A 1 87 ? 19.354 5.553 -2.679 1.00 69.50 87 GLU A N 1
ATOM 702 C CA . GLU A 1 87 ? 17.913 5.736 -2.721 1.00 69.50 87 GLU A CA 1
ATOM 703 C C . GLU A 1 87 ? 17.344 4.990 -3.932 1.00 69.50 87 GLU A C 1
ATOM 705 O O . GLU A 1 87 ? 17.739 5.249 -5.066 1.00 69.50 87 GLU A O 1
ATOM 710 N N . ASP A 1 88 ? 16.429 4.053 -3.689 1.00 70.62 88 ASP A N 1
ATOM 711 C CA . ASP A 1 88 ? 15.769 3.262 -4.730 1.00 70.62 88 ASP A CA 1
ATOM 712 C C . ASP A 1 88 ? 14.245 3.295 -4.551 1.00 70.62 88 ASP A C 1
ATOM 714 O O . ASP A 1 88 ? 13.736 3.586 -3.465 1.00 70.62 88 ASP A O 1
ATOM 718 N N . ARG A 1 89 ? 13.488 3.017 -5.611 1.00 72.94 89 ARG A N 1
ATOM 719 C CA . ARG A 1 89 ? 12.028 2.921 -5.547 1.00 72.94 89 ARG A CA 1
ATOM 720 C C . ARG A 1 89 ? 11.629 1.562 -4.999 1.00 72.94 89 ARG A C 1
ATOM 722 O O . ARG A 1 89 ? 12.057 0.525 -5.490 1.00 72.94 89 ARG A O 1
ATOM 729 N N . HIS A 1 90 ? 10.730 1.557 -4.023 1.00 76.88 90 HIS A N 1
ATOM 730 C CA . HIS A 1 90 ? 10.259 0.328 -3.398 1.00 76.88 90 HIS A CA 1
ATOM 731 C C . HIS A 1 90 ? 8.738 0.261 -3.371 1.00 76.88 90 HIS A C 1
ATOM 733 O O . HIS A 1 90 ? 8.060 1.261 -3.136 1.00 76.88 90 HIS A O 1
ATOM 739 N N . TYR A 1 91 ? 8.205 -0.942 -3.582 1.00 77.12 91 TYR A N 1
ATOM 740 C CA . TYR A 1 91 ? 6.779 -1.226 -3.474 1.00 77.12 91 TYR A CA 1
ATOM 741 C C . TYR A 1 91 ? 6.517 -2.099 -2.254 1.00 77.12 91 TYR A C 1
ATOM 743 O O . TYR A 1 91 ? 7.086 -3.181 -2.113 1.00 77.12 91 TYR A O 1
ATOM 751 N N . SER A 1 92 ? 5.599 -1.658 -1.401 1.00 78.75 92 SER A N 1
ATOM 752 C CA . SER A 1 92 ? 5.120 -2.446 -0.266 1.00 78.75 92 SER A CA 1
ATOM 753 C C . SER A 1 92 ? 3.613 -2.603 -0.335 1.00 78.75 92 SER A C 1
ATOM 755 O O . SER A 1 92 ? 2.893 -1.640 -0.597 1.00 78.75 92 SER A O 1
ATOM 757 N N . VAL A 1 93 ? 3.127 -3.810 -0.050 1.00 85.56 93 VAL A N 1
ATOM 758 C CA . VAL A 1 93 ? 1.689 -4.047 0.102 1.00 85.56 93 VAL A CA 1
ATOM 759 C C . VAL A 1 93 ? 1.320 -3.873 1.567 1.00 85.56 93 VAL A C 1
ATOM 761 O O . VAL A 1 93 ? 1.873 -4.553 2.430 1.00 85.56 93 VAL A O 1
ATOM 764 N N . VAL A 1 94 ? 0.375 -2.988 1.846 1.00 86.50 94 VAL A N 1
ATOM 765 C CA . VAL A 1 94 ? -0.197 -2.767 3.174 1.00 86.50 94 VAL A CA 1
ATOM 766 C C . VAL A 1 94 ? -1.578 -3.403 3.191 1.00 86.50 94 VAL A C 1
ATOM 768 O O . VAL A 1 94 ? -2.403 -3.136 2.323 1.00 86.50 94 VAL A O 1
ATOM 771 N N . VAL A 1 95 ? -1.804 -4.288 4.153 1.00 86.00 95 VAL A N 1
ATOM 772 C CA . VAL A 1 95 ? -2.973 -5.180 4.202 1.00 86.00 95 VAL A CA 1
ATOM 773 C C . VAL A 1 95 ? -3.735 -5.062 5.518 1.00 86.00 95 VAL A C 1
ATOM 775 O O .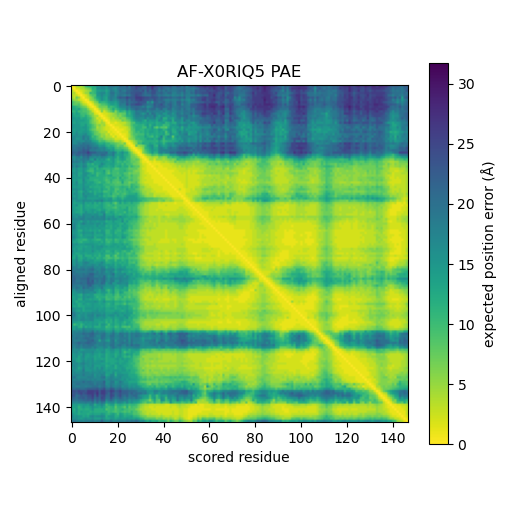 VAL A 1 95 ? -4.494 -5.949 5.884 1.00 86.00 95 VAL A O 1
ATOM 778 N N . GLY A 1 96 ? -3.462 -4.028 6.304 1.00 87.19 96 GLY A N 1
ATOM 779 C CA . GLY A 1 96 ? -4.202 -3.803 7.531 1.00 87.19 96 GLY A CA 1
ATOM 780 C C . GLY A 1 96 ? -3.547 -2.794 8.447 1.00 87.19 96 GLY A C 1
ATOM 781 O O . GLY A 1 96 ? -2.389 -2.401 8.279 1.00 87.19 96 GLY A O 1
ATOM 782 N N . ILE A 1 97 ? -4.318 -2.425 9.453 1.00 93.38 97 ILE A N 1
ATOM 783 C CA . ILE A 1 97 ? -3.949 -1.528 10.533 1.00 93.38 97 ILE A CA 1
ATOM 784 C C . ILE A 1 97 ? -4.438 -2.149 11.841 1.00 93.38 97 ILE A C 1
ATOM 786 O O . ILE A 1 97 ? -5.448 -2.846 11.850 1.00 93.38 97 ILE A O 1
ATOM 790 N N . SER A 1 98 ? -3.696 -1.964 12.930 1.00 92.75 98 SER A N 1
ATOM 791 C CA . SER A 1 98 ? -4.141 -2.422 14.245 1.00 92.75 98 SER A CA 1
ATOM 792 C C . SER A 1 98 ? -5.351 -1.606 14.697 1.00 92.75 98 SER A C 1
ATOM 794 O O . SER A 1 98 ? -5.467 -0.435 14.330 1.00 92.75 98 SER A O 1
ATOM 796 N N . ASP A 1 99 ? -6.200 -2.158 15.563 1.00 91.56 99 ASP A N 1
ATOM 797 C CA . ASP A 1 99 ? -7.392 -1.447 16.058 1.00 91.56 99 ASP A CA 1
ATOM 798 C C . ASP A 1 99 ? -7.032 -0.077 16.646 1.00 91.56 99 ASP A C 1
ATOM 800 O O . ASP A 1 99 ? -7.633 0.944 16.307 1.00 91.56 99 ASP A O 1
ATOM 804 N N . SER A 1 100 ? -5.934 -0.033 17.404 1.00 93.31 100 SER A N 1
ATOM 805 C CA . SER A 1 100 ? -5.354 1.178 17.998 1.00 93.31 100 SER A CA 1
ATOM 806 C C . SER A 1 100 ? -4.728 2.170 17.006 1.00 93.31 100 SER A C 1
ATOM 808 O O . SER A 1 100 ? -4.323 3.259 17.408 1.00 93.31 100 SER A O 1
ATOM 810 N N . GLY A 1 101 ? -4.552 1.802 15.735 1.00 92.00 101 GLY A N 1
ATOM 811 C CA . GLY A 1 101 ? -3.846 2.613 14.738 1.00 92.00 101 GLY A CA 1
ATOM 812 C C . GLY A 1 101 ? -2.339 2.766 14.981 1.00 92.00 101 GLY A C 1
ATOM 813 O O . GLY A 1 101 ? -1.693 3.600 14.350 1.00 92.00 101 GLY A O 1
ATOM 814 N N . ARG A 1 102 ? -1.754 2.010 15.920 1.00 94.88 102 ARG A N 1
ATOM 815 C CA . ARG A 1 102 ? -0.325 2.102 16.280 1.00 94.88 102 ARG A CA 1
ATOM 816 C C . ARG A 1 102 ? 0.585 1.286 15.367 1.00 94.88 102 ARG A C 1
ATOM 818 O O . ARG A 1 102 ? 1.805 1.448 15.418 1.00 94.88 102 ARG A O 1
ATOM 825 N N . SER A 1 103 ? 0.039 0.382 14.560 1.00 94.62 103 SER A N 1
ATOM 826 C CA . SER A 1 103 ? 0.836 -0.481 13.691 1.00 94.62 103 SER A CA 1
ATOM 827 C C . SER A 1 103 ? 0.125 -0.799 12.385 1.00 94.62 103 SER A C 1
ATOM 829 O O . SER A 1 103 ? -1.100 -0.860 12.327 1.00 94.62 103 SER A O 1
ATOM 831 N N . PHE A 1 104 ? 0.920 -1.036 11.346 1.00 91.94 104 PHE A N 1
ATOM 832 C CA . PHE A 1 104 ? 0.466 -1.381 10.004 1.00 91.94 104 PHE A CA 1
ATOM 833 C C . PHE A 1 104 ? 0.970 -2.765 9.631 1.00 91.94 104 PHE A C 1
ATOM 835 O O . PHE A 1 104 ? 2.124 -3.108 9.897 1.00 91.94 104 PHE A O 1
ATOM 842 N N . ARG A 1 105 ? 0.112 -3.560 8.998 1.00 88.56 105 ARG A N 1
ATOM 843 C CA . ARG A 1 105 ? 0.449 -4.904 8.540 1.00 88.56 105 ARG A CA 1
ATOM 844 C C . ARG A 1 105 ? 0.937 -4.828 7.100 1.00 88.56 105 ARG A C 1
ATOM 846 O O . ARG A 1 105 ? 0.170 -4.510 6.195 1.00 88.56 105 ARG A O 1
ATOM 853 N N . VAL A 1 106 ? 2.214 -5.123 6.888 1.00 83.12 106 VAL A N 1
ATOM 854 C CA . VAL A 1 106 ? 2.894 -4.978 5.598 1.00 83.12 106 VAL A CA 1
ATOM 855 C C . VAL A 1 106 ? 3.417 -6.320 5.107 1.00 83.12 106 VAL A C 1
ATOM 857 O O . VAL A 1 106 ? 3.975 -7.121 5.857 1.00 83.12 106 VAL A O 1
ATOM 860 N N . VAL A 1 107 ? 3.267 -6.553 3.811 1.00 77.00 107 VAL A N 1
ATOM 861 C CA . VAL A 1 107 ? 3.814 -7.700 3.094 1.00 77.00 107 VAL A CA 1
ATOM 862 C C . VAL A 1 107 ? 4.964 -7.183 2.246 1.00 77.00 107 VAL A C 1
ATOM 864 O O . VAL A 1 107 ? 4.747 -6.511 1.238 1.00 77.00 107 VAL A O 1
ATOM 867 N N . ASN A 1 108 ? 6.188 -7.470 2.682 1.00 67.12 108 ASN A N 1
ATOM 868 C CA . ASN A 1 108 ? 7.395 -7.031 1.995 1.00 67.12 108 ASN A CA 1
ATOM 869 C C . ASN A 1 108 ? 8.081 -8.249 1.359 1.00 67.12 108 ASN A C 1
ATOM 871 O O . ASN A 1 108 ? 8.498 -9.176 2.058 1.00 67.12 108 ASN A O 1
ATOM 875 N N . GLY A 1 109 ? 8.094 -8.299 0.028 1.00 55.12 109 GLY A N 1
ATOM 876 C CA . GLY A 1 109 ? 8.501 -9.475 -0.735 1.00 55.12 109 GLY A CA 1
ATOM 877 C C . GLY A 1 109 ? 10.013 -9.554 -0.898 1.00 55.12 109 GLY A C 1
ATOM 878 O O . GLY A 1 109 ? 10.594 -8.750 -1.614 1.00 55.12 109 GLY A O 1
ATOM 879 N N . ARG A 1 110 ? 10.650 -10.550 -0.273 1.00 49.31 110 ARG A N 1
ATOM 880 C CA . ARG A 1 110 ? 11.967 -11.055 -0.718 1.00 49.31 110 ARG A CA 1
ATOM 881 C C . ARG A 1 110 ? 12.103 -12.576 -0.662 1.00 49.31 110 ARG A C 1
ATOM 883 O O . ARG A 1 110 ? 13.001 -13.118 -1.291 1.00 49.31 110 ARG A O 1
ATOM 890 N N . ARG A 1 111 ? 11.243 -13.287 0.076 1.00 45.06 111 ARG A N 1
ATOM 891 C CA . ARG A 1 111 ? 11.294 -14.754 0.178 1.00 45.06 111 ARG A CA 1
ATOM 892 C C . ARG A 1 111 ? 9.915 -15.380 0.024 1.00 45.06 111 ARG A C 1
ATOM 894 O O . ARG A 1 111 ? 8.926 -14.852 0.541 1.00 45.06 111 ARG A O 1
ATOM 901 N N . ARG A 1 112 ? 9.866 -16.533 -0.644 1.00 42.44 112 ARG A N 1
ATOM 902 C CA . ARG A 1 112 ? 8.700 -17.424 -0.684 1.00 42.44 112 ARG A CA 1
ATOM 903 C C . ARG A 1 112 ? 8.208 -17.657 0.753 1.00 42.44 112 ARG A C 1
ATOM 905 O O . ARG A 1 112 ? 9.012 -17.958 1.630 1.00 42.44 112 ARG A O 1
ATOM 912 N N . GLY A 1 113 ? 6.922 -17.424 1.019 1.00 45.75 113 GLY A N 1
ATOM 913 C CA . GLY A 1 113 ? 6.353 -17.580 2.366 1.00 45.75 113 GLY A CA 1
ATOM 914 C C . GLY A 1 113 ? 6.672 -16.460 3.368 1.00 45.75 113 GLY A C 1
ATOM 915 O O . GLY A 1 113 ? 6.426 -16.644 4.556 1.00 45.75 113 GLY A O 1
ATOM 916 N N . SER A 1 114 ? 7.186 -15.299 2.934 1.00 51.84 114 SER A N 1
ATOM 917 C CA . SER A 1 114 ? 7.375 -14.146 3.833 1.00 51.84 114 SER A CA 1
ATOM 918 C C . SER A 1 114 ? 6.042 -13.761 4.484 1.00 51.84 114 SER A C 1
ATOM 920 O O . SER A 1 114 ? 5.138 -13.251 3.818 1.00 51.84 114 SER A O 1
ATOM 922 N N . ALA A 1 115 ? 5.920 -14.024 5.785 1.00 61.28 115 ALA A N 1
ATOM 923 C CA . ALA A 1 115 ? 4.752 -13.654 6.568 1.00 61.28 115 ALA A CA 1
ATOM 924 C C . ALA A 1 115 ? 4.567 -12.130 6.564 1.00 61.28 115 ALA A C 1
ATOM 926 O O . ALA A 1 115 ? 5.537 -11.367 6.556 1.00 61.28 115 ALA A O 1
ATOM 927 N N . ALA A 1 116 ? 3.310 -11.687 6.583 1.00 74.00 116 ALA A N 1
ATOM 928 C CA . ALA A 1 116 ? 2.993 -10.283 6.796 1.00 74.00 116 ALA A CA 1
ATOM 929 C C . ALA A 1 116 ? 3.547 -9.842 8.159 1.00 74.00 116 ALA A C 1
ATOM 931 O O . ALA A 1 116 ? 3.324 -10.523 9.161 1.00 74.00 116 ALA A O 1
ATOM 932 N N . LYS A 1 117 ? 4.257 -8.715 8.195 1.00 82.31 117 LYS A N 1
ATOM 933 C CA . LYS A 1 117 ? 4.870 -8.171 9.409 1.00 82.31 117 LYS A CA 1
ATOM 934 C C . LYS A 1 117 ? 4.131 -6.927 9.861 1.00 82.31 117 LYS A C 1
ATOM 936 O O . LYS A 1 117 ? 3.704 -6.122 9.037 1.00 82.31 117 LYS A O 1
ATOM 941 N N . TRP A 1 118 ? 4.027 -6.756 11.169 1.00 87.19 118 TRP A N 1
ATOM 942 C CA . TRP A 1 118 ? 3.601 -5.494 11.752 1.00 87.19 118 TRP A CA 1
ATOM 943 C C . TRP A 1 118 ? 4.787 -4.535 11.806 1.00 87.19 118 TRP A C 1
ATOM 945 O O . TRP A 1 118 ? 5.871 -4.908 12.253 1.00 87.19 118 TRP A O 1
ATOM 955 N N . ILE A 1 119 ? 4.582 -3.311 11.335 1.00 88.62 119 ILE A N 1
ATOM 956 C CA . ILE A 1 119 ? 5.525 -2.207 11.504 1.00 88.62 119 ILE A CA 1
ATOM 957 C C . ILE A 1 119 ? 4.863 -1.094 12.304 1.00 88.62 119 ILE A C 1
ATOM 959 O O . ILE A 1 119 ? 3.653 -0.885 12.200 1.00 88.62 119 ILE A O 1
ATOM 963 N N . SER A 1 120 ? 5.651 -0.385 13.110 1.00 93.75 120 SER A N 1
ATOM 964 C CA . SER A 1 120 ? 5.126 0.703 13.930 1.00 93.75 120 SER A CA 1
ATOM 965 C C . SER A 1 120 ? 4.662 1.880 13.068 1.00 93.75 120 SER A C 1
ATOM 967 O O . SER A 1 120 ? 5.135 2.082 11.942 1.00 93.75 120 SER A O 1
ATOM 969 N N . ARG A 1 121 ? 3.752 2.691 13.609 1.00 93.06 121 ARG A N 1
ATOM 970 C CA . ARG A 1 121 ? 3.277 3.920 12.964 1.00 93.06 121 ARG A CA 1
ATOM 971 C C . ARG A 1 121 ? 4.414 4.889 12.660 1.00 93.06 121 ARG A C 1
ATOM 973 O O . ARG A 1 121 ? 4.400 5.523 11.615 1.00 93.06 121 ARG A O 1
ATOM 980 N N . GLU A 1 122 ? 5.420 4.984 13.520 1.00 91.38 122 GLU A N 1
ATOM 981 C CA . GLU A 1 122 ? 6.591 5.848 13.330 1.00 91.38 122 GLU A CA 1
ATOM 982 C C . GLU A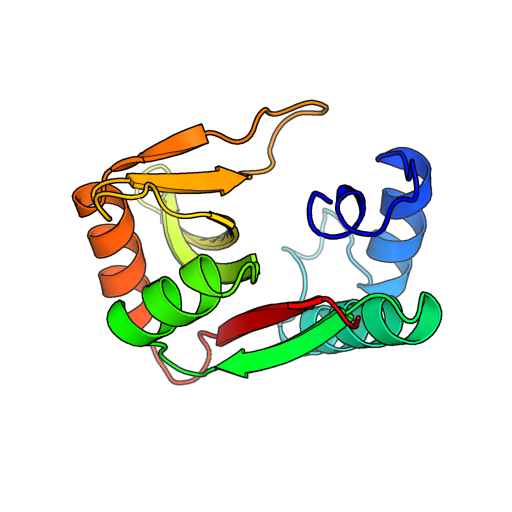 1 122 ? 7.434 5.378 12.141 1.00 91.38 122 GLU A C 1
ATOM 984 O O . GLU A 1 122 ? 7.902 6.188 11.340 1.00 91.38 122 GLU A O 1
ATOM 989 N N . MET A 1 123 ? 7.603 4.060 11.980 1.00 87.56 123 MET A N 1
ATOM 990 C CA . MET A 1 123 ? 8.241 3.502 10.788 1.00 87.56 123 MET A CA 1
ATOM 991 C C . MET A 1 123 ? 7.426 3.820 9.531 1.00 87.56 123 MET A C 1
ATOM 993 O O . MET A 1 123 ? 7.991 4.278 8.541 1.00 87.56 123 MET A O 1
ATOM 997 N N . PHE A 1 124 ? 6.107 3.637 9.588 1.00 87.19 124 PHE A N 1
ATOM 998 C CA . PHE A 1 124 ? 5.218 3.915 8.462 1.00 87.19 124 PHE A CA 1
ATOM 999 C C . PHE A 1 124 ? 5.210 5.400 8.073 1.00 87.19 124 PHE A C 1
ATOM 1001 O O . PHE A 1 124 ? 5.317 5.728 6.897 1.00 87.19 124 PHE A O 1
ATOM 1008 N N . LYS A 1 125 ? 5.182 6.312 9.052 1.00 86.19 125 LYS A N 1
ATOM 1009 C CA . LYS A 1 125 ? 5.286 7.763 8.830 1.00 86.19 125 LYS A CA 1
ATOM 1010 C C . LYS A 1 125 ? 6.585 8.149 8.133 1.00 86.19 125 LYS A C 1
ATOM 1012 O O . LYS A 1 125 ? 6.578 9.038 7.293 1.00 86.19 125 LYS A O 1
ATOM 1017 N N . ARG A 1 126 ? 7.702 7.467 8.411 1.00 84.00 126 ARG A N 1
ATOM 1018 C CA . ARG A 1 126 ? 8.947 7.685 7.651 1.00 84.00 126 ARG A CA 1
ATOM 1019 C C . ARG A 1 126 ? 8.794 7.286 6.183 1.00 84.00 126 ARG A C 1
ATOM 1021 O O . ARG A 1 126 ? 9.364 7.947 5.321 1.00 84.00 126 ARG A O 1
ATOM 1028 N N . TRP A 1 127 ? 8.026 6.239 5.885 1.00 80.12 127 TRP A N 1
ATOM 1029 C CA . TRP A 1 127 ? 7.740 5.836 4.504 1.00 80.12 127 TRP A CA 1
ATOM 1030 C C . TRP A 1 127 ? 6.810 6.836 3.817 1.00 80.12 127 TRP A C 1
ATOM 1032 O O . TRP A 1 127 ? 7.087 7.241 2.694 1.00 80.12 127 TRP A O 1
ATOM 1042 N N . GLU A 1 128 ? 5.768 7.296 4.513 1.00 76.00 128 GLU A N 1
ATOM 1043 C CA . GLU A 1 128 ? 4.876 8.358 4.035 1.00 76.00 128 GLU A CA 1
ATOM 1044 C C . GLU A 1 128 ? 5.647 9.658 3.768 1.00 76.00 128 GLU A C 1
ATOM 1046 O O . GLU A 1 128 ? 5.513 10.249 2.707 1.00 76.00 128 GLU A O 1
ATOM 1051 N N . GLN A 1 129 ? 6.515 10.101 4.675 1.00 77.94 129 GLN A N 1
ATOM 1052 C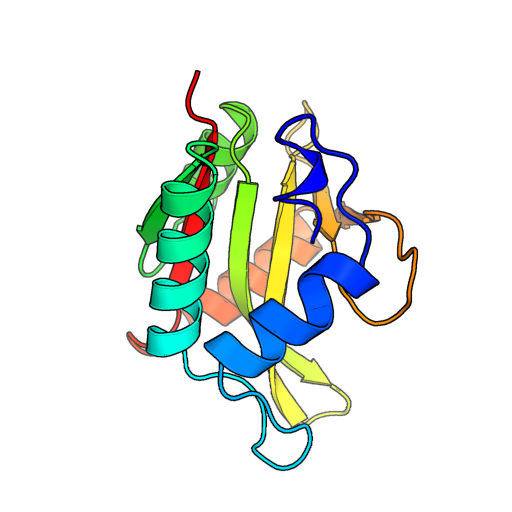 CA . GLN A 1 129 ? 7.315 11.308 4.458 1.00 77.94 129 GLN A CA 1
ATOM 1053 C C . GLN A 1 129 ? 8.224 11.180 3.232 1.00 77.94 129 GLN A C 1
ATOM 1055 O O . GLN A 1 129 ? 8.364 12.133 2.469 1.0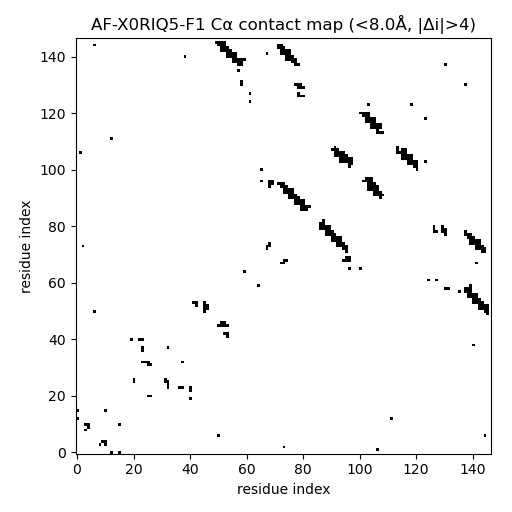0 77.94 129 GLN A O 1
ATOM 1060 N N . ARG A 1 130 ? 8.817 10.000 3.008 1.00 73.00 130 ARG A N 1
ATOM 1061 C CA . ARG A 1 130 ? 9.596 9.719 1.793 1.00 73.00 130 ARG A CA 1
ATOM 1062 C C . ARG A 1 130 ? 8.719 9.712 0.543 1.00 73.00 130 ARG A C 1
ATOM 1064 O O . ARG A 1 130 ? 9.144 10.228 -0.480 1.00 73.00 130 ARG A O 1
ATOM 1071 N N . PHE A 1 131 ? 7.489 9.213 0.640 1.00 68.94 131 PHE A N 1
ATOM 1072 C CA . PHE A 1 131 ? 6.485 9.331 -0.417 1.00 68.94 131 PHE A CA 1
ATOM 1073 C C . PHE A 1 131 ? 6.194 10.808 -0.736 1.00 68.94 131 PHE A C 1
ATOM 1075 O O . PHE A 1 131 ? 6.252 11.224 -1.888 1.00 68.94 131 PHE A O 1
ATOM 1082 N N . GLN A 1 132 ? 5.910 11.627 0.278 1.00 67.94 132 GLN A N 1
ATOM 1083 C CA . GLN A 1 132 ? 5.454 13.012 0.110 1.00 67.94 132 GLN A CA 1
ATOM 1084 C C . GLN A 1 132 ? 6.547 13.973 -0.387 1.00 67.94 132 GLN A C 1
ATOM 1086 O O . GLN A 1 132 ? 6.230 14.999 -0.985 1.00 67.94 132 GLN A O 1
ATOM 1091 N N . ARG A 1 133 ? 7.830 13.647 -0.182 1.00 66.06 133 ARG A N 1
ATOM 1092 C CA . ARG A 1 133 ? 8.981 14.461 -0.626 1.00 66.06 133 ARG A CA 1
ATOM 1093 C C . ARG A 1 133 ? 9.184 14.506 -2.142 1.00 66.06 133 ARG A C 1
ATOM 1095 O O . ARG A 1 133 ? 10.027 15.263 -2.609 1.00 66.06 133 ARG A O 1
ATOM 1102 N N . THR A 1 134 ? 8.453 13.705 -2.904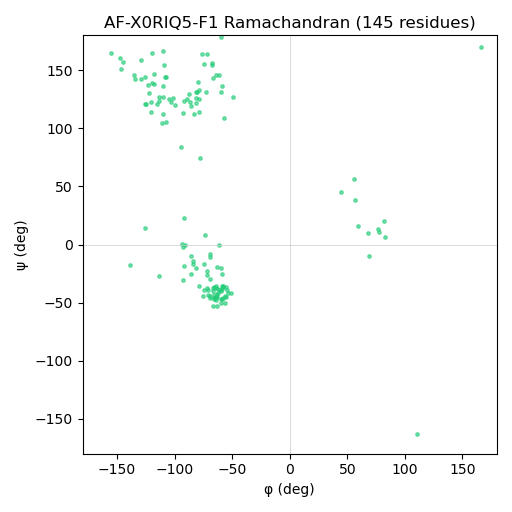 1.00 56.97 134 THR A N 1
ATOM 1103 C CA . THR A 1 134 ? 8.767 13.448 -4.311 1.00 56.97 134 THR A CA 1
ATOM 1104 C C . THR A 1 134 ? 7.768 14.062 -5.285 1.00 56.97 134 THR A C 1
ATOM 1106 O O . THR A 1 134 ? 6.693 14.552 -4.915 1.00 56.97 134 THR A O 1
ATOM 1109 N N . ASP A 1 135 ? 8.164 14.092 -6.556 1.00 56.38 135 ASP A N 1
ATOM 1110 C CA . ASP A 1 135 ? 7.375 14.615 -7.666 1.00 56.38 135 ASP A CA 1
ATOM 1111 C C . ASP A 1 135 ? 6.030 13.872 -7.850 1.00 56.38 135 ASP A C 1
ATOM 1113 O O . ASP A 1 135 ? 5.680 12.923 -7.144 1.00 56.38 135 ASP A O 1
ATOM 1117 N N . LYS A 1 136 ? 5.238 14.310 -8.832 1.00 55.44 136 LYS A N 1
ATOM 1118 C CA . LYS A 1 136 ? 3.921 13.735 -9.159 1.00 55.44 136 LYS A CA 1
ATOM 1119 C C . LYS A 1 136 ? 3.967 12.248 -9.579 1.00 55.44 136 LYS A C 1
ATOM 1121 O O . LYS A 1 136 ? 2.913 11.693 -9.887 1.00 55.44 136 LYS A O 1
ATOM 1126 N N . SER A 1 137 ? 5.141 11.605 -9.636 1.00 60.53 137 SER A N 1
ATOM 1127 C CA . SER A 1 137 ? 5.285 10.221 -10.093 1.00 60.53 137 SER A CA 1
ATOM 1128 C C . SER A 1 137 ? 4.969 9.175 -9.024 1.00 60.53 137 SER A C 1
ATOM 1130 O O . SER A 1 137 ? 4.628 8.056 -9.390 1.00 60.53 137 SER A O 1
ATOM 1132 N N . HIS A 1 138 ? 4.994 9.506 -7.728 1.00 65.69 138 HIS A N 1
ATOM 1133 C CA . HIS A 1 138 ? 4.698 8.523 -6.681 1.00 65.69 138 HIS A CA 1
ATOM 1134 C C . HIS A 1 138 ? 3.195 8.296 -6.523 1.00 65.69 138 HIS A C 1
ATOM 1136 O O . HIS A 1 138 ? 2.405 9.225 -6.320 1.00 65.69 138 HIS A O 1
ATOM 1142 N N . LYS A 1 139 ? 2.797 7.026 -6.623 1.00 73.12 139 LYS A N 1
ATOM 1143 C CA . LYS A 1 139 ? 1.399 6.590 -6.640 1.00 73.12 139 LYS A CA 1
ATOM 1144 C C . LYS A 1 139 ? 1.159 5.546 -5.560 1.00 73.12 139 LYS A C 1
ATOM 1146 O O . LYS A 1 139 ? 2.007 4.698 -5.284 1.00 73.12 139 LYS A O 1
ATOM 1151 N N . ALA A 1 140 ? -0.026 5.606 -4.971 1.00 86.19 140 ALA A N 1
ATOM 1152 C CA . ALA A 1 140 ? -0.589 4.502 -4.219 1.00 86.19 140 ALA A CA 1
ATOM 1153 C C . ALA A 1 140 ? -1.737 3.880 -5.014 1.00 86.19 140 ALA A C 1
ATOM 1155 O O . ALA A 1 140 ? -2.504 4.585 -5.675 1.00 86.19 140 ALA A O 1
ATOM 1156 N N . TRP A 1 141 ? -1.873 2.564 -4.923 1.00 89.62 141 TRP A N 1
ATOM 1157 C CA . TRP A 1 141 ? -2.991 1.827 -5.505 1.00 89.62 141 TRP A CA 1
ATOM 1158 C C . TRP A 1 141 ? -3.850 1.301 -4.372 1.00 89.62 141 TRP A C 1
ATOM 1160 O O . TRP A 1 141 ? -3.454 0.364 -3.685 1.00 89.62 141 TRP A O 1
ATOM 1170 N N . PHE A 1 142 ? -4.994 1.939 -4.159 1.00 91.69 142 PHE A N 1
ATOM 1171 C CA . PHE A 1 142 ? -5.995 1.544 -3.179 1.00 91.69 142 PHE A CA 1
ATOM 1172 C C . PHE A 1 142 ? -6.834 0.431 -3.795 1.00 91.69 142 PHE A C 1
ATOM 1174 O O . PHE A 1 142 ? -7.337 0.576 -4.908 1.00 91.69 142 PHE A O 1
ATOM 1181 N N . ILE A 1 143 ? -6.935 -0.686 -3.091 1.00 90.00 143 ILE A N 1
ATOM 1182 C CA . ILE A 1 143 ? -7.560 -1.916 -3.563 1.00 90.00 143 ILE A CA 1
ATOM 1183 C C . ILE A 1 143 ? -8.715 -2.251 -2.627 1.00 90.00 143 ILE A C 1
ATOM 1185 O O . ILE A 1 143 ? -8.510 -2.380 -1.417 1.00 90.00 143 ILE A O 1
ATOM 1189 N N . THR A 1 144 ? -9.911 -2.370 -3.195 1.00 89.56 144 THR A N 1
ATOM 1190 C CA . THR A 1 144 ? -11.160 -2.647 -2.471 1.00 89.56 144 THR A CA 1
ATOM 1191 C C . THR A 1 144 ? -11.779 -3.915 -3.029 1.00 89.56 144 THR A C 1
ATOM 1193 O O . THR A 1 144 ? -11.916 -4.035 -4.246 1.00 89.56 144 THR A O 1
ATOM 1196 N N . TYR A 1 145 ? -12.145 -4.850 -2.158 1.00 80.88 145 TYR A N 1
ATOM 1197 C CA . TYR A 1 145 ? -12.829 -6.075 -2.561 1.00 80.88 145 TYR A CA 1
ATOM 1198 C C . TYR A 1 145 ? -14.232 -5.761 -3.103 1.00 80.88 145 TYR A C 1
ATOM 1200 O O . TYR A 1 145 ? -14.871 -4.826 -2.624 1.00 80.88 145 TYR A O 1
ATOM 1208 N N . LYS A 1 146 ? -14.680 -6.490 -4.128 1.00 78.69 146 LYS A N 1
ATOM 1209 C CA . LYS A 1 146 ? -16.066 -6.411 -4.611 1.00 78.69 146 LYS A CA 1
ATOM 1210 C C . LYS A 1 146 ? -16.883 -7.433 -3.817 1.00 78.69 146 LYS A C 1
ATOM 1212 O O . LYS A 1 146 ? -16.472 -8.587 -3.751 1.00 78.69 146 LYS A O 1
ATOM 1217 N N . GLU A 1 147 ? -17.957 -6.984 -3.173 1.00 64.12 147 GLU A N 1
ATOM 1218 C CA . GLU A 1 147 ? -18.930 -7.874 -2.518 1.00 64.12 147 GLU A CA 1
ATOM 1219 C C . GLU A 1 147 ? -19.642 -8.776 -3.532 1.00 64.12 147 GLU A C 1
ATOM 1221 O O . GLU A 1 147 ? -19.888 -8.304 -4.670 1.00 64.12 147 GLU A O 1
#

Radius of gyration: 14.99 Å; Cα contacts (8 Å, |Δi|>4): 212; chains: 1; bounding box: 42×35×37 Å

pLDDT: mean 71.34, std 18.46, range [30.92, 95.25]

Mean predicted aligned error: 9.84 Å

Nearest PDB structures (foldseek):
  2bu3-assembly1_A  TM=6.293E-01  e=7.706E-04  Anabaena sp.
  2bu3-assembly2_B  TM=6.661E-01  e=2.233E-03  Anabaena sp.
  3mew-assembly1_A  TM=5.091E-01  e=4.558E-01  Homo sapiens
  2o62-assembly2_B  TM=3.864E-01  e=1.321E+00  Nostoc punctiforme PCC 73102
  8snb-assembly1_3E  TM=1.838E-01  e=9.284E+00  Strongylocentrotus purpuratus